Protein AF-A0A8T5LXD6-F1 (afdb_monomer)

Sequence (92 aa):
MNISIEKSLEDATNIIMDIFKHTSQIAALLEAGVKDIYPAKNINEARKIRMLIERYIGQVYLCGEDNGVTTSEFNYSDSPLEIYENSDKLKD

Foldseek 3Di:
DDDDDPDPPPPDDDDDDDVVFAVVLVVLLVVLPADDDDDDPDPVRLVVVCVVCCVPPNDDFAEEDDVQHDD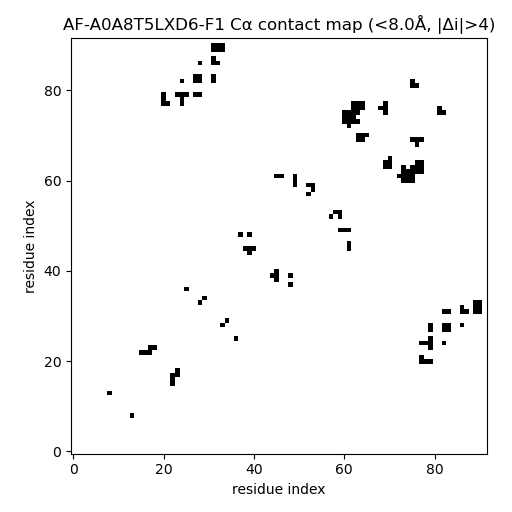PPGPYYSDSVRSNVCSVVSND

pLDDT: mean 86.65, std 12.1, range [39.66, 95.5]

Solvent-accessible surface area (backbone atoms only — not comparable to full-atom values): 5936 Å² total; per-residue (Å²): 134,88,83,83,81,91,65,79,74,71,100,52,92,81,83,87,83,40,75,88,35,58,51,46,24,53,53,33,41,47,73,33,52,45,88,78,84,83,91,54,96,44,72,72,50,41,52,52,50,43,66,58,45,41,75,78,75,48,90,74,80,44,66,38,55,60,97,86,38,55,51,92,89,40,77,39,51,55,48,36,64,60,42,58,79,42,22,84,78,48,64,122

Nearest PDB structures (foldseek):
  8oil-assembly1_A  TM=2.647E-01  e=5.207E+00  Plasmodium falciparum

Structure (mmCIF, N/CA/C/O backbone):
data_AF-A0A8T5LXD6-F1
#
_entry.id   AF-A0A8T5LXD6-F1
#
loop_
_atom_site.group_PDB
_atom_site.id
_atom_site.type_symbol
_atom_site.label_atom_id
_atom_site.label_alt_id
_atom_site.label_comp_id
_atom_site.label_asym_id
_atom_site.label_entity_id
_atom_site.label_seq_id
_atom_site.pdbx_PDB_ins_code
_atom_site.Cartn_x
_atom_site.Cartn_y
_atom_site.Cartn_z
_atom_site.occupancy
_atom_site.B_iso_or_equiv
_atom_site.auth_seq_id
_atom_site.auth_comp_id
_atom_site.auth_asym_id
_atom_site.auth_atom_id
_atom_site.pdbx_PDB_model_num
ATOM 1 N N . MET A 1 1 ? 31.082 0.636 -3.934 1.00 39.66 1 MET A N 1
ATOM 2 C CA . MET A 1 1 ? 31.165 -0.335 -5.044 1.00 39.66 1 MET A CA 1
ATOM 3 C C . MET A 1 1 ? 29.968 -0.065 -5.937 1.00 39.66 1 MET A C 1
ATOM 5 O O . MET A 1 1 ? 28.862 -0.384 -5.533 1.00 39.66 1 MET A O 1
ATOM 9 N N . ASN A 1 2 ? 30.161 0.624 -7.064 1.00 41.41 2 ASN A N 1
ATOM 10 C CA . ASN A 1 2 ? 29.075 0.875 -8.013 1.00 41.41 2 ASN A CA 1
ATOM 11 C C . ASN A 1 2 ? 29.043 -0.284 -9.000 1.00 41.41 2 ASN A C 1
ATOM 13 O O . ASN A 1 2 ? 29.952 -0.434 -9.812 1.00 41.41 2 ASN A O 1
ATOM 17 N N . ILE A 1 3 ? 28.025 -1.127 -8.875 1.00 42.69 3 ILE A N 1
ATOM 18 C CA . ILE A 1 3 ? 27.704 -2.147 -9.864 1.00 42.69 3 ILE A CA 1
ATOM 19 C C . ILE A 1 3 ? 26.656 -1.515 -10.780 1.00 42.69 3 ILE A C 1
ATOM 21 O O . ILE A 1 3 ? 25.506 -1.359 -10.384 1.00 42.69 3 ILE A O 1
ATOM 25 N N . SER A 1 4 ? 27.053 -1.113 -11.984 1.00 49.59 4 SER A N 1
ATOM 26 C CA . SER A 1 4 ? 26.119 -0.739 -13.048 1.00 49.59 4 SER A CA 1
ATOM 27 C C . SER A 1 4 ? 25.984 -1.918 -14.002 1.00 49.59 4 SER A C 1
ATOM 29 O O . SER A 1 4 ? 26.871 -2.179 -14.815 1.00 49.59 4 SER A O 1
ATOM 31 N N . ILE A 1 5 ? 24.884 -2.655 -13.862 1.00 57.97 5 ILE A N 1
ATOM 32 C CA . ILE A 1 5 ? 24.452 -3.670 -14.821 1.00 57.97 5 ILE A CA 1
ATOM 33 C C . ILE A 1 5 ? 23.398 -2.996 -15.693 1.00 57.97 5 ILE A C 1
ATOM 35 O O . ILE A 1 5 ? 22.238 -2.916 -15.305 1.00 57.97 5 ILE A O 1
ATOM 39 N N . GLU A 1 6 ? 23.789 -2.503 -16.864 1.00 63.94 6 GLU A N 1
ATOM 40 C CA . GLU A 1 6 ? 22.814 -2.196 -17.910 1.00 63.94 6 GLU A CA 1
ATOM 41 C C . GLU A 1 6 ? 22.515 -3.490 -18.668 1.00 63.94 6 GLU A C 1
ATOM 43 O O . GLU A 1 6 ? 23.183 -3.862 -19.631 1.00 63.94 6 GLU A O 1
ATOM 48 N N . LYS A 1 7 ? 21.523 -4.226 -18.168 1.00 63.78 7 LYS A N 1
ATOM 49 C CA . LYS A 1 7 ? 20.788 -5.225 -18.943 1.00 63.78 7 LYS A CA 1
ATOM 50 C C . LYS A 1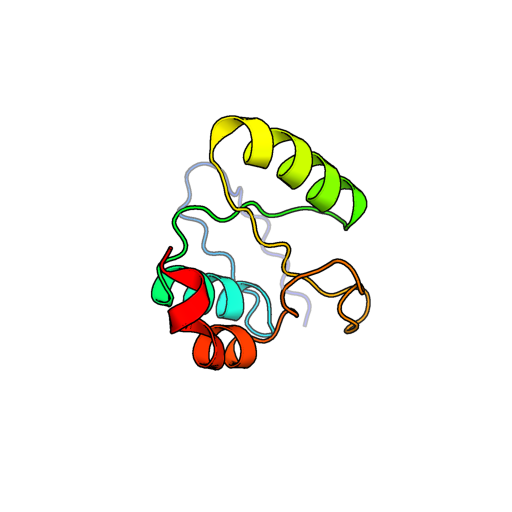 7 ? 19.427 -4.631 -19.266 1.00 63.78 7 LYS A C 1
ATOM 52 O O . LYS A 1 7 ? 18.822 -4.004 -18.399 1.00 63.78 7 LYS A O 1
ATOM 57 N N . SER A 1 8 ? 18.952 -4.846 -20.492 1.00 69.19 8 SER A N 1
ATOM 58 C CA . SER A 1 8 ? 17.552 -4.570 -20.806 1.00 69.19 8 SER A CA 1
ATOM 59 C C . SER A 1 8 ? 16.669 -5.362 -19.840 1.00 69.19 8 SER A C 1
ATOM 61 O O . SER A 1 8 ? 16.926 -6.541 -19.593 1.00 69.19 8 SER A O 1
ATOM 63 N N . LEU A 1 9 ? 15.672 -4.691 -19.265 1.00 77.88 9 LEU A N 1
ATOM 64 C CA . LEU A 1 9 ? 14.636 -5.324 -18.444 1.00 77.88 9 LEU A CA 1
ATOM 65 C C . LEU A 1 9 ? 13.589 -6.037 -19.315 1.00 77.88 9 LEU A C 1
ATOM 67 O O . LEU A 1 9 ? 12.744 -6.764 -18.791 1.00 77.88 9 LEU A O 1
ATOM 71 N N . GLU A 1 10 ? 13.633 -5.804 -20.627 1.00 79.75 10 GLU A N 1
ATOM 72 C CA . GLU A 1 10 ? 12.744 -6.415 -21.608 1.00 79.75 10 GLU A CA 1
ATOM 73 C C . GLU A 1 10 ? 13.086 -7.906 -21.776 1.00 79.75 10 GLU A C 1
ATOM 75 O O . GLU A 1 10 ? 14.252 -8.301 -21.734 1.00 79.75 10 GLU A O 1
ATOM 80 N N . ASP A 1 11 ? 12.052 -8.739 -21.918 1.00 85.44 11 ASP A N 1
ATOM 81 C CA . ASP A 1 11 ? 12.123 -10.202 -22.075 1.00 85.44 11 ASP A CA 1
ATOM 82 C C . ASP A 1 11 ? 12.809 -10.983 -20.933 1.00 85.44 11 ASP A C 1
ATOM 84 O O . ASP A 1 11 ? 13.161 -12.157 -21.082 1.00 85.44 11 ASP A O 1
ATOM 88 N N . ALA A 1 12 ? 12.951 -10.368 -19.755 1.00 85.00 12 ALA A N 1
ATOM 89 C CA . ALA A 1 12 ? 13.498 -10.994 -18.554 1.00 85.00 12 ALA A CA 1
ATOM 90 C C . ALA A 1 12 ? 12.446 -11.168 -17.445 1.00 85.00 12 ALA A C 1
ATOM 92 O O . ALA A 1 12 ? 11.498 -10.395 -17.313 1.00 85.00 12 ALA A O 1
ATOM 93 N N . THR A 1 13 ? 12.642 -12.172 -16.584 1.00 90.25 13 THR A N 1
ATOM 94 C CA . THR A 1 13 ? 11.942 -12.228 -15.291 1.00 90.25 13 THR A CA 1
ATOM 95 C C . THR A 1 13 ? 12.606 -11.242 -14.336 1.00 90.25 13 THR A C 1
ATOM 97 O O . THR A 1 13 ? 13.757 -11.435 -13.944 1.00 90.25 13 THR A O 1
ATOM 100 N N . ASN A 1 14 ? 11.879 -10.191 -13.966 1.00 88.12 14 ASN A N 1
ATOM 101 C CA . ASN A 1 14 ? 12.373 -9.134 -13.091 1.00 88.12 14 ASN A CA 1
ATOM 102 C C . ASN A 1 14 ? 11.928 -9.385 -11.646 1.00 88.12 14 ASN A C 1
ATOM 104 O O . ASN A 1 14 ? 10.750 -9.618 -11.387 1.00 88.12 14 ASN A O 1
ATOM 108 N N . ILE A 1 15 ? 12.872 -9.314 -10.707 1.00 90.38 15 ILE A N 1
ATOM 109 C CA . ILE A 1 15 ? 12.608 -9.444 -9.270 1.00 90.38 15 ILE A CA 1
ATOM 110 C C . ILE A 1 15 ? 12.950 -8.109 -8.616 1.00 90.38 15 ILE A C 1
ATOM 112 O O . ILE A 1 15 ? 14.094 -7.658 -8.675 1.00 90.38 15 ILE A O 1
ATOM 116 N N . ILE A 1 16 ? 11.952 -7.481 -7.999 1.00 90.12 16 ILE A N 1
ATOM 117 C CA . ILE A 1 16 ? 12.119 -6.230 -7.259 1.00 90.12 16 ILE A CA 1
ATOM 118 C C . ILE A 1 16 ? 12.404 -6.582 -5.803 1.00 90.12 16 ILE A C 1
ATOM 120 O O . ILE A 1 16 ? 11.671 -7.361 -5.198 1.00 90.12 16 ILE A O 1
ATOM 124 N N . MET A 1 17 ? 13.468 -6.007 -5.247 1.00 91.81 17 MET A N 1
ATOM 125 C CA . MET A 1 17 ? 13.852 -6.207 -3.854 1.00 91.81 17 MET A CA 1
ATOM 126 C C . MET A 1 17 ? 14.144 -4.862 -3.200 1.00 91.81 17 MET A C 1
ATOM 128 O O . MET A 1 17 ? 15.089 -4.171 -3.570 1.00 91.81 17 MET A O 1
ATOM 132 N N . ASP A 1 18 ? 13.342 -4.537 -2.197 1.00 88.06 18 ASP A N 1
ATOM 133 C CA . ASP A 1 18 ? 13.571 -3.461 -1.239 1.00 88.06 18 ASP A CA 1
ATOM 134 C C . ASP A 1 18 ? 13.194 -3.988 0.147 1.00 88.06 18 ASP A C 1
ATOM 136 O O . ASP A 1 18 ? 12.028 -3.979 0.558 1.00 88.06 18 ASP A O 1
ATOM 140 N N . ILE A 1 19 ? 14.181 -4.580 0.813 1.00 86.38 19 ILE A N 1
ATOM 141 C CA . ILE A 1 19 ? 13.972 -5.362 2.034 1.00 86.38 19 ILE A CA 1
ATOM 142 C C . ILE A 1 19 ? 13.553 -4.454 3.205 1.00 86.38 19 ILE A C 1
ATOM 144 O O . ILE A 1 19 ? 12.789 -4.889 4.068 1.00 86.38 19 ILE A O 1
ATOM 148 N N . PHE A 1 20 ? 14.002 -3.193 3.220 1.00 86.44 20 PHE A N 1
ATOM 149 C CA . PHE A 1 20 ? 13.779 -2.236 4.307 1.00 86.44 20 PHE A CA 1
ATOM 150 C C . PHE A 1 20 ? 13.091 -0.968 3.774 1.00 86.44 20 PHE A C 1
ATOM 152 O O . PHE A 1 20 ? 13.750 0.028 3.498 1.00 86.44 20 PHE A O 1
ATOM 159 N N . LYS A 1 21 ? 11.759 -0.944 3.650 1.00 84.00 21 LYS A N 1
ATOM 160 C CA . LYS A 1 21 ? 10.781 -1.941 4.154 1.00 84.00 21 LYS A CA 1
ATOM 161 C C . LYS A 1 21 ? 9.760 -2.407 3.107 1.00 84.00 21 LYS A C 1
ATOM 163 O O . LYS A 1 21 ? 8.994 -3.329 3.383 1.00 84.00 21 LYS A O 1
ATOM 168 N N . HIS A 1 22 ? 9.761 -1.814 1.915 1.00 86.69 22 HIS A N 1
ATOM 169 C CA . HIS A 1 22 ? 8.622 -1.860 0.997 1.00 86.69 22 HIS A CA 1
ATOM 170 C C . HIS A 1 22 ? 8.273 -3.273 0.507 1.00 86.69 22 HIS A C 1
ATOM 172 O O . HIS A 1 22 ? 7.139 -3.717 0.662 1.00 86.69 22 HIS A O 1
ATOM 178 N N . THR A 1 23 ? 9.227 -4.032 -0.048 1.00 92.56 23 THR A N 1
ATOM 179 C CA . THR A 1 23 ? 8.906 -5.380 -0.572 1.00 92.56 23 THR A CA 1
ATOM 180 C C . THR A 1 23 ? 8.578 -6.385 0.533 1.00 92.56 23 THR A C 1
ATOM 182 O O . THR A 1 23 ? 7.764 -7.281 0.316 1.00 92.56 23 THR A O 1
ATOM 185 N N . SER A 1 24 ? 9.119 -6.195 1.741 1.00 94.12 24 SER A N 1
ATOM 186 C CA . SER A 1 24 ? 8.746 -6.984 2.924 1.00 94.12 24 SER A CA 1
ATOM 187 C C . SER A 1 24 ? 7.306 -6.701 3.363 1.00 94.12 24 SER A C 1
ATOM 189 O O . SER A 1 24 ? 6.575 -7.618 3.730 1.00 94.12 24 SER A O 1
ATOM 191 N N . GLN A 1 25 ? 6.874 -5.441 3.301 1.00 94.06 25 GLN A N 1
ATOM 192 C CA . GLN A 1 25 ? 5.505 -5.059 3.632 1.00 94.06 25 GLN A CA 1
ATOM 193 C C . GLN A 1 25 ? 4.508 -5.575 2.591 1.00 94.06 25 GLN A C 1
ATOM 195 O O . GLN A 1 25 ? 3.450 -6.066 2.968 1.00 94.06 25 GLN A O 1
ATOM 200 N N . ILE A 1 26 ? 4.853 -5.532 1.298 1.00 94.69 26 ILE A N 1
ATOM 201 C CA . ILE A 1 26 ? 4.031 -6.126 0.231 1.00 94.69 26 ILE A CA 1
ATOM 202 C C . ILE A 1 26 ? 3.772 -7.608 0.523 1.00 94.69 26 ILE A C 1
ATOM 204 O O . ILE A 1 26 ? 2.628 -8.049 0.463 1.00 94.69 26 ILE A O 1
ATOM 208 N N . ALA A 1 27 ? 4.809 -8.366 0.895 1.00 94.50 27 ALA A N 1
ATOM 209 C CA . ALA A 1 27 ? 4.646 -9.768 1.273 1.00 94.50 27 ALA A CA 1
ATOM 210 C C . ALA A 1 27 ? 3.716 -9.936 2.488 1.00 94.50 27 ALA A C 1
ATOM 212 O O . ALA A 1 27 ? 2.833 -10.789 2.464 1.00 94.50 27 ALA A O 1
ATOM 213 N N . ALA A 1 28 ? 3.863 -9.093 3.516 1.00 95.00 28 ALA A N 1
ATOM 214 C CA . ALA A 1 28 ? 2.999 -9.121 4.697 1.00 95.00 28 ALA A CA 1
ATOM 215 C C . ALA A 1 28 ? 1.529 -8.786 4.378 1.00 95.00 28 ALA A C 1
ATOM 217 O O . ALA A 1 28 ? 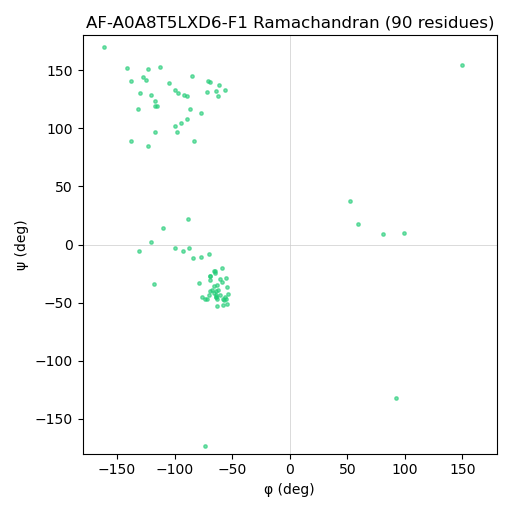0.631 -9.423 4.919 1.00 95.00 28 ALA A O 1
ATOM 218 N N . LEU A 1 29 ? 1.272 -7.818 3.491 1.00 95.19 29 LEU A N 1
ATOM 219 C CA . LEU A 1 29 ? -0.078 -7.444 3.052 1.00 95.19 29 LEU A CA 1
ATOM 220 C C . LEU A 1 29 ? -0.760 -8.594 2.303 1.00 95.19 29 LEU A C 1
ATOM 222 O O . LEU A 1 29 ? -1.917 -8.907 2.583 1.00 95.19 29 LEU A O 1
ATOM 226 N N . LEU A 1 30 ? -0.039 -9.241 1.384 1.00 94.69 30 LEU A N 1
ATOM 227 C CA . LEU A 1 30 ? -0.556 -10.396 0.645 1.00 94.69 30 LEU A CA 1
ATO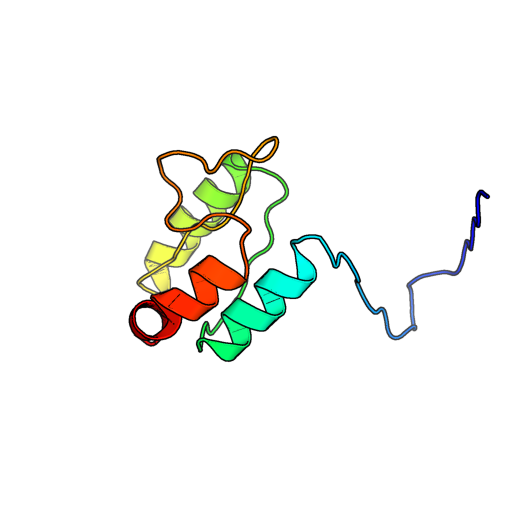M 228 C C . LEU A 1 30 ? -0.850 -11.574 1.581 1.00 94.69 30 LEU A C 1
ATOM 230 O O . LEU A 1 30 ? -1.912 -12.182 1.476 1.00 94.69 30 LEU A O 1
ATOM 234 N N . GLU A 1 31 ? 0.043 -11.857 2.533 1.00 95.19 31 GLU A N 1
ATOM 235 C CA . GLU A 1 31 ? -0.170 -12.898 3.548 1.00 95.19 31 GLU A CA 1
ATOM 236 C C . GLU A 1 31 ? -1.375 -12.588 4.453 1.00 95.19 31 GLU A C 1
ATOM 238 O O . GLU A 1 31 ? -2.122 -13.487 4.834 1.00 95.19 31 GLU A O 1
ATOM 243 N N . ALA A 1 32 ? -1.618 -11.309 4.763 1.00 94.50 32 ALA A N 1
ATOM 244 C CA . ALA A 1 32 ? -2.778 -10.873 5.540 1.00 94.50 32 ALA A CA 1
ATOM 245 C C . ALA A 1 32 ? -4.118 -11.007 4.787 1.00 94.50 32 ALA A C 1
ATOM 247 O O . ALA A 1 32 ? -5.170 -10.847 5.404 1.00 94.50 32 ALA A O 1
ATOM 248 N N . GLY A 1 33 ? -4.096 -11.325 3.488 1.00 93.31 33 GLY A N 1
ATOM 249 C CA . GLY A 1 33 ? -5.291 -11.531 2.670 1.00 93.31 33 GLY A CA 1
ATOM 250 C C . GLY A 1 33 ? -5.698 -10.329 1.817 1.00 93.31 33 GLY A C 1
ATOM 251 O O . GLY A 1 33 ? -6.770 -10.362 1.212 1.00 93.31 33 GLY A O 1
ATOM 252 N N . VAL A 1 34 ? -4.861 -9.287 1.719 1.00 93.00 34 VAL A N 1
ATOM 253 C CA . VAL A 1 34 ? -5.133 -8.153 0.825 1.00 93.00 34 VAL A CA 1
ATOM 254 C C . VAL A 1 34 ? -5.177 -8.639 -0.621 1.00 93.00 34 VAL A C 1
ATOM 256 O O . VAL A 1 34 ? -4.249 -9.280 -1.113 1.00 93.00 34 VAL A O 1
ATOM 259 N N . LYS A 1 35 ? -6.266 -8.302 -1.313 1.00 91.06 35 LYS A N 1
ATOM 260 C CA . LYS A 1 35 ? -6.544 -8.786 -2.667 1.00 91.06 35 LYS A CA 1
ATOM 261 C C . LYS A 1 35 ? -5.648 -8.159 -3.734 1.00 91.06 35 LYS A C 1
ATOM 263 O O . LYS A 1 35 ? -5.133 -8.860 -4.597 1.00 91.06 35 LYS A O 1
ATOM 268 N N . ASP A 1 36 ? -5.506 -6.840 -3.681 1.00 92.81 36 ASP A N 1
ATOM 269 C CA . ASP A 1 36 ? -4.828 -6.042 -4.695 1.00 92.81 36 ASP A CA 1
ATOM 270 C C . ASP A 1 36 ? -3.960 -4.977 -4.011 1.00 92.81 36 ASP A C 1
ATOM 272 O O . ASP A 1 36 ? -4.366 -4.366 -3.021 1.00 92.81 36 ASP A O 1
ATOM 27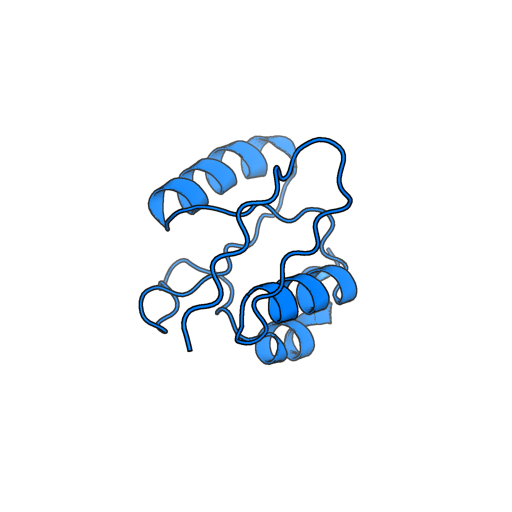6 N N . ILE A 1 37 ? -2.765 -4.736 -4.553 1.00 94.06 37 ILE A N 1
ATOM 277 C CA . ILE A 1 37 ? -1.828 -3.719 -4.062 1.00 94.06 37 ILE A CA 1
ATOM 278 C C . ILE A 1 37 ? -1.556 -2.737 -5.197 1.00 94.06 37 ILE A C 1
ATOM 280 O O . ILE A 1 37 ? -1.187 -3.138 -6.301 1.00 94.06 37 ILE A O 1
ATOM 284 N N . TYR A 1 38 ? -1.707 -1.443 -4.914 1.00 94.75 38 TYR A N 1
ATOM 285 C CA . TYR A 1 38 ? -1.526 -0.366 -5.886 1.00 94.75 38 TYR A CA 1
ATOM 286 C C . TYR A 1 38 ? -0.365 0.539 -5.458 1.00 94.75 38 TYR A C 1
ATOM 288 O O . TYR A 1 38 ? -0.565 1.432 -4.631 1.00 94.75 38 TYR A O 1
ATOM 296 N N . PRO A 1 39 ? 0.852 0.335 -5.997 1.00 94.00 39 PRO A N 1
ATOM 297 C CA . PRO A 1 39 ? 1.976 1.222 -5.731 1.00 94.00 39 PRO A CA 1
ATOM 298 C C . PRO A 1 39 ? 1.675 2.642 -6.217 1.00 94.00 39 PRO A C 1
ATOM 300 O O . PRO A 1 39 ? 1.166 2.837 -7.321 1.00 94.00 39 PRO A O 1
ATOM 303 N N . ALA A 1 40 ? 2.034 3.637 -5.412 1.00 94.06 40 ALA A N 1
ATOM 304 C CA . ALA A 1 40 ? 1.916 5.048 -5.756 1.00 94.06 40 ALA A CA 1
ATOM 305 C C . ALA A 1 40 ? 3.275 5.731 -5.598 1.00 94.06 40 ALA A C 1
ATOM 307 O O . ALA A 1 40 ? 4.010 5.462 -4.653 1.00 94.06 40 ALA A O 1
ATOM 308 N N . LYS A 1 41 ? 3.611 6.657 -6.497 1.00 92.00 41 LYS A N 1
ATOM 309 C CA . LYS A 1 41 ? 4.875 7.405 -6.461 1.00 92.00 41 LYS A CA 1
ATOM 310 C C . LYS A 1 41 ? 4.946 8.380 -5.286 1.00 92.00 41 LYS A C 1
ATOM 312 O O . LYS A 1 41 ? 6.032 8.790 -4.893 1.00 92.00 41 LYS A O 1
ATOM 317 N N . ASN A 1 42 ? 3.799 8.863 -4.815 1.00 91.88 42 ASN A N 1
ATOM 318 C CA . ASN A 1 42 ? 3.698 9.840 -3.733 1.00 91.88 42 ASN A CA 1
ATOM 319 C C . ASN A 1 42 ? 2.291 9.845 -3.121 1.00 91.88 42 ASN A C 1
ATOM 321 O O . ASN A 1 42 ? 1.338 9.317 -3.698 1.00 91.88 42 ASN A O 1
ATOM 325 N N . ILE A 1 43 ? 2.154 10.542 -1.992 1.00 91.94 43 ILE A N 1
ATOM 326 C CA . ILE A 1 43 ? 0.903 10.677 -1.234 1.00 91.94 43 ILE A CA 1
ATOM 327 C C . ILE A 1 43 ? -0.253 11.191 -2.111 1.00 91.94 43 ILE A C 1
ATOM 329 O O . ILE A 1 43 ? -1.367 10.675 -2.045 1.00 91.94 43 ILE A O 1
ATOM 333 N N . ASN A 1 44 ? -0.017 12.191 -2.970 1.00 93.06 44 ASN A N 1
ATOM 334 C CA . ASN A 1 44 ? -1.079 12.749 -3.817 1.00 93.06 44 ASN A CA 1
ATOM 335 C C . ASN A 1 44 ? -1.601 11.742 -4.845 1.00 93.06 44 ASN A C 1
ATOM 337 O O . ASN A 1 44 ? -2.790 11.748 -5.161 1.00 93.06 44 ASN A O 1
ATOM 341 N N . GLU A 1 45 ? -0.728 10.896 -5.383 1.00 95.50 45 GLU A N 1
ATOM 342 C CA . GLU A 1 45 ? -1.131 9.809 -6.269 1.00 95.50 45 GLU A CA 1
ATOM 343 C C . GLU A 1 45 ? -1.890 8.720 -5.506 1.00 95.50 45 GLU A C 1
ATOM 345 O O . GLU A 1 45 ? -2.962 8.324 -5.956 1.00 95.50 45 GLU A O 1
ATOM 350 N N . ALA A 1 46 ? -1.423 8.331 -4.315 1.00 94.94 46 ALA A N 1
ATOM 351 C CA . ALA A 1 46 ? -2.109 7.360 -3.461 1.00 94.94 46 ALA A CA 1
ATOM 352 C C . ALA A 1 46 ? -3.550 7.801 -3.143 1.00 94.94 46 ALA A C 1
ATOM 354 O O . ALA A 1 46 ? -4.497 7.032 -3.312 1.00 94.94 46 ALA A O 1
ATOM 355 N N . ARG A 1 47 ? -3.739 9.082 -2.792 1.00 93.00 47 ARG A N 1
ATOM 356 C CA . ARG A 1 47 ? -5.065 9.693 -2.584 1.00 93.00 47 ARG A CA 1
ATOM 357 C C . ARG A 1 47 ? -5.959 9.565 -3.818 1.00 93.00 47 ARG A C 1
ATOM 359 O O . ARG A 1 47 ? -7.118 9.177 -3.703 1.00 93.00 47 ARG A O 1
ATOM 366 N N . LYS A 1 48 ? -5.433 9.893 -5.004 1.00 94.94 48 LYS A N 1
ATOM 367 C CA . LYS A 1 48 ? -6.193 9.817 -6.263 1.00 94.94 48 LYS A CA 1
ATOM 368 C C . LYS A 1 48 ? -6.587 8.382 -6.592 1.00 94.94 48 LYS A C 1
ATOM 370 O O . LYS A 1 48 ? -7.738 8.153 -6.950 1.00 94.94 48 LYS A O 1
ATOM 375 N N . ILE A 1 49 ? -5.655 7.440 -6.454 1.00 94.69 49 ILE A N 1
ATOM 376 C CA . ILE A 1 49 ? -5.897 6.012 -6.675 1.00 94.69 49 ILE A CA 1
ATOM 377 C C . ILE A 1 49 ? -7.010 5.529 -5.745 1.00 94.69 49 ILE A C 1
ATOM 379 O O . ILE A 1 49 ? -8.015 5.019 -6.232 1.00 94.69 49 ILE A O 1
ATOM 383 N N . ARG A 1 50 ? -6.901 5.787 -4.436 1.00 93.44 50 ARG A N 1
ATOM 384 C CA . ARG A 1 50 ? -7.944 5.445 -3.461 1.00 93.44 50 ARG A CA 1
ATOM 385 C C . ARG A 1 50 ? -9.304 6.024 -3.846 1.00 93.44 50 ARG A C 1
ATOM 387 O O . ARG A 1 50 ? -10.267 5.277 -3.947 1.00 93.44 50 ARG A O 1
ATOM 394 N N . MET A 1 51 ? -9.379 7.325 -4.136 1.00 92.25 51 MET A N 1
ATOM 395 C CA . MET A 1 51 ? -10.635 7.974 -4.533 1.00 92.25 51 MET A CA 1
ATOM 396 C C . MET A 1 51 ? -11.266 7.367 -5.792 1.00 92.25 51 MET A C 1
ATOM 398 O O . MET A 1 51 ? -12.486 7.420 -5.943 1.00 92.25 51 MET A O 1
ATOM 402 N N . LEU A 1 52 ? -10.455 6.864 -6.726 1.00 91.75 52 LEU A N 1
ATOM 403 C CA . LEU A 1 52 ? -10.939 6.200 -7.935 1.00 91.75 52 LEU A CA 1
ATOM 404 C C . LEU A 1 52 ? -11.425 4.784 -7.625 1.00 91.75 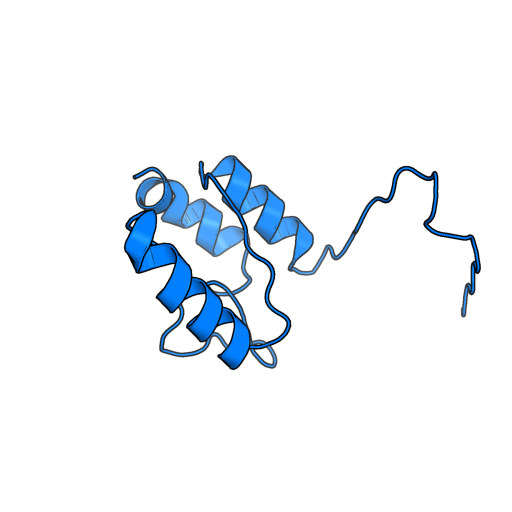52 LEU A C 1
ATOM 406 O O . LEU A 1 52 ? -12.498 4.412 -8.082 1.00 91.75 52 LEU A O 1
ATOM 410 N N . ILE A 1 53 ? -10.658 4.029 -6.843 1.00 91.44 53 ILE A N 1
ATOM 411 C CA . ILE A 1 53 ? -10.883 2.616 -6.528 1.00 91.44 53 ILE A CA 1
ATOM 412 C C . ILE A 1 53 ? -12.053 2.432 -5.557 1.00 91.44 53 ILE A C 1
ATOM 414 O O . ILE A 1 53 ? -12.951 1.644 -5.848 1.00 91.44 53 ILE A O 1
ATOM 418 N N . GLU A 1 54 ? -12.119 3.201 -4.465 1.00 90.00 54 GLU A N 1
ATOM 419 C CA . GLU A 1 54 ? -13.188 3.088 -3.452 1.00 90.00 54 GLU A CA 1
ATOM 420 C C . GLU A 1 54 ? -14.591 3.226 -4.059 1.00 90.00 54 GLU A C 1
ATOM 422 O O . GLU A 1 54 ? -15.549 2.629 -3.576 1.00 90.00 54 GLU A O 1
ATOM 427 N N . ARG A 1 55 ? -14.719 3.966 -5.168 1.00 86.31 55 ARG A N 1
ATOM 428 C CA . ARG A 1 55 ? -15.989 4.127 -5.895 1.00 86.31 55 ARG A CA 1
ATOM 429 C C . ARG A 1 55 ? -16.510 2.837 -6.526 1.00 86.31 55 ARG A C 1
ATOM 431 O O . ARG A 1 55 ? -17.702 2.768 -6.810 1.00 86.31 55 ARG A O 1
ATOM 438 N N . TYR A 1 56 ? -15.640 1.863 -6.788 1.00 84.19 56 TYR A N 1
ATOM 439 C CA . TYR A 1 56 ? -15.977 0.648 -7.532 1.00 84.19 56 TYR A CA 1
ATOM 440 C C . TYR A 1 56 ? -15.814 -0.636 -6.721 1.00 84.19 56 TYR A C 1
ATOM 442 O O . TYR A 1 56 ? -16.566 -1.578 -6.956 1.00 84.19 56 TYR A O 1
ATOM 450 N N . ILE A 1 57 ? -14.836 -0.698 -5.811 1.00 80.75 57 ILE A N 1
ATOM 451 C CA . ILE A 1 57 ? -14.401 -1.962 -5.186 1.00 80.75 57 ILE A CA 1
ATOM 452 C C . ILE A 1 57 ? -14.531 -1.988 -3.661 1.00 80.75 57 ILE A C 1
ATOM 454 O O . ILE A 1 57 ? -14.250 -3.014 -3.053 1.00 80.75 57 ILE A O 1
ATOM 458 N N . GLY A 1 58 ? -15.045 -0.918 -3.049 1.00 80.00 58 GLY A N 1
ATOM 459 C CA . GLY A 1 58 ? -15.327 -0.883 -1.616 1.00 80.00 58 GLY A 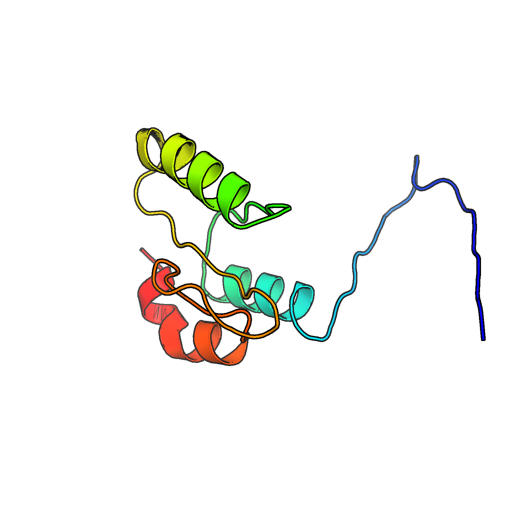CA 1
ATOM 460 C C . GLY A 1 58 ? -14.158 -0.341 -0.801 1.00 80.00 58 GLY A C 1
ATOM 461 O O . GLY A 1 58 ? -13.640 0.731 -1.106 1.00 80.00 58 GLY A O 1
ATOM 462 N N . GLN A 1 59 ? -13.796 -1.033 0.277 1.00 87.81 59 GLN A N 1
ATOM 463 C CA . GLN A 1 59 ? -12.827 -0.538 1.249 1.00 87.81 59 GLN A CA 1
ATOM 464 C C . GLN A 1 59 ? -11.400 -0.543 0.687 1.00 87.81 59 GLN A C 1
ATOM 466 O O . GLN A 1 59 ? -10.938 -1.532 0.127 1.00 87.81 59 GLN A O 1
ATOM 471 N N . VAL A 1 60 ? -10.694 0.577 0.851 1.00 93.25 60 VAL A N 1
ATOM 472 C CA . VAL A 1 60 ? -9.299 0.737 0.429 1.00 93.25 60 VAL A CA 1
ATOM 473 C C . VAL A 1 60 ? -8.498 1.298 1.591 1.00 93.25 60 VAL A C 1
ATOM 475 O O . VAL A 1 60 ? -8.872 2.310 2.186 1.00 93.25 60 VAL A O 1
ATOM 478 N N . TYR A 1 61 ? -7.368 0.665 1.884 1.00 93.00 61 TYR A N 1
ATOM 479 C CA . TYR A 1 61 ? -6.440 1.118 2.910 1.00 93.00 61 TYR A CA 1
ATOM 480 C C . TYR A 1 61 ? -5.272 1.869 2.274 1.00 93.00 61 TYR A C 1
ATOM 482 O O . TYR A 1 61 ? -4.674 1.404 1.304 1.00 93.00 61 TYR A O 1
ATOM 490 N N . LEU A 1 62 ? -4.933 3.034 2.824 1.00 94.44 62 LEU A N 1
ATOM 491 C CA . LEU A 1 62 ? -3.691 3.728 2.489 1.00 94.44 62 LEU A CA 1
ATOM 492 C C . LEU A 1 62 ? -2.579 3.246 3.420 1.00 94.44 62 LEU A C 1
ATOM 494 O O . LEU A 1 62 ? -2.737 3.295 4.639 1.00 94.44 62 LEU A O 1
ATOM 498 N N . CYS A 1 63 ? -1.464 2.818 2.836 1.00 93.19 63 CYS A N 1
ATOM 499 C CA . CYS A 1 63 ? -0.254 2.404 3.544 1.00 93.19 63 CYS A CA 1
ATOM 500 C C . CYS A 1 63 ? 0.939 3.174 2.969 1.00 93.19 63 CYS A C 1
ATOM 502 O O . CYS A 1 63 ? 0.933 3.480 1.772 1.00 93.19 63 CYS A O 1
ATOM 504 N N . GLY A 1 64 ? 1.911 3.542 3.802 1.00 90.81 64 GLY A N 1
ATOM 505 C CA . GLY A 1 64 ? 3.013 4.400 3.362 1.00 90.81 64 GLY A CA 1
ATOM 506 C C . GLY A 1 64 ? 3.604 5.298 4.440 1.00 90.81 64 GLY A C 1
ATOM 507 O O . GLY A 1 64 ? 2.914 5.744 5.362 1.00 90.81 64 GLY A O 1
ATOM 508 N N . GLU A 1 65 ? 4.865 5.661 4.247 1.00 88.44 65 GLU A N 1
ATOM 509 C CA . GLU A 1 65 ? 5.569 6.702 4.994 1.00 88.44 65 GLU A CA 1
ATOM 510 C C . GLU A 1 65 ? 6.118 7.792 4.055 1.00 88.44 65 GLU A C 1
ATOM 512 O O . GLU A 1 65 ? 6.471 7.542 2.904 1.00 88.44 65 GLU A O 1
ATOM 517 N N . ASP A 1 66 ? 6.238 9.020 4.559 1.00 86.12 66 ASP A N 1
ATOM 518 C CA . ASP A 1 66 ? 7.056 10.073 3.950 1.00 86.12 66 ASP A CA 1
ATOM 519 C C . ASP A 1 66 ? 8.160 10.449 4.938 1.00 86.12 66 ASP A C 1
ATOM 521 O O . ASP A 1 66 ? 7.894 10.838 6.076 1.00 86.12 66 ASP A O 1
ATOM 525 N N . ASN A 1 67 ? 9.418 10.258 4.533 1.00 82.94 67 ASN A N 1
ATOM 526 C CA . ASN A 1 67 ? 10.599 10.412 5.393 1.00 82.94 67 ASN A CA 1
ATOM 527 C C . ASN A 1 67 ? 10.523 9.621 6.719 1.00 82.94 67 ASN A C 1
ATOM 529 O O . ASN A 1 67 ? 10.982 10.093 7.760 1.00 82.94 67 ASN A O 1
ATOM 533 N N . GLY A 1 68 ? 9.948 8.413 6.687 1.00 78.69 68 GLY A N 1
ATOM 534 C CA . GLY A 1 68 ? 9.815 7.536 7.858 1.00 78.69 68 GLY A CA 1
ATOM 535 C C . GLY A 1 68 ? 8.647 7.882 8.785 1.00 78.69 68 GLY A C 1
ATOM 536 O O . GLY A 1 68 ? 8.556 7.337 9.885 1.00 78.69 68 GLY A O 1
ATOM 537 N N . VAL A 1 69 ? 7.771 8.803 8.372 1.00 80.88 69 VAL A N 1
ATOM 538 C CA . VAL A 1 69 ? 6.593 9.217 9.136 1.00 80.88 69 VAL A CA 1
ATOM 539 C C . VAL A 1 69 ? 5.334 8.862 8.359 1.00 80.88 69 VAL A C 1
ATOM 541 O O . VAL A 1 69 ? 5.141 9.296 7.223 1.00 80.88 69 VAL A O 1
ATOM 544 N N . THR A 1 70 ? 4.450 8.091 8.987 1.00 82.56 70 THR A N 1
ATOM 545 C CA . THR A 1 70 ? 3.123 7.806 8.439 1.00 82.56 70 THR A CA 1
ATOM 546 C C . THR A 1 70 ? 2.323 9.097 8.346 1.00 82.56 70 THR A C 1
ATOM 548 O O . THR A 1 70 ? 2.241 9.874 9.302 1.00 82.56 70 THR A O 1
ATOM 551 N N . THR A 1 71 ? 1.698 9.328 7.197 1.00 85.31 71 THR A N 1
ATOM 552 C CA . THR A 1 71 ? 0.799 10.476 7.040 1.00 85.31 71 THR A CA 1
ATOM 553 C C . THR A 1 71 ? -0.457 10.243 7.883 1.00 85.31 71 THR A C 1
ATOM 555 O O . THR A 1 71 ? -0.978 9.136 7.916 1.00 85.31 71 THR A O 1
ATOM 558 N N . SER A 1 72 ? -0.983 11.271 8.553 1.00 84.06 72 SER A N 1
ATOM 559 C CA . SER A 1 72 ? -2.104 11.135 9.506 1.00 84.06 72 SER A CA 1
ATOM 560 C C . SER A 1 72 ? -3.399 10.550 8.925 1.00 84.06 72 SER A C 1
ATOM 562 O O . SER A 1 72 ? -4.262 10.087 9.662 1.00 84.06 72 SER A O 1
ATOM 564 N N . GLU A 1 73 ? -3.554 10.603 7.609 1.00 88.00 73 GLU A N 1
ATOM 565 C CA . GLU A 1 73 ? -4.701 10.073 6.868 1.00 88.00 73 GLU A CA 1
ATOM 566 C C . GLU A 1 73 ? -4.496 8.628 6.367 1.00 88.00 73 GLU A C 1
ATOM 568 O O . GLU A 1 73 ? -5.410 8.060 5.762 1.00 88.00 73 GLU A O 1
ATOM 573 N N . PHE A 1 74 ? -3.297 8.064 6.552 1.00 93.31 74 PHE A N 1
ATOM 574 C CA . PHE A 1 74 ? -2.970 6.696 6.165 1.00 93.31 74 PHE A CA 1
ATOM 575 C C . PHE A 1 74 ? -3.388 5.741 7.278 1.00 93.31 74 PHE A C 1
ATOM 577 O O . PHE A 1 74 ? -3.338 6.069 8.462 1.00 93.31 74 PHE A O 1
ATOM 584 N N . ASN A 1 75 ? -3.843 4.560 6.879 1.00 94.19 75 ASN A N 1
ATOM 585 C CA . ASN A 1 75 ? -4.339 3.544 7.794 1.00 94.19 75 ASN A CA 1
ATOM 586 C C . ASN A 1 75 ? -3.194 2.792 8.476 1.00 94.19 75 ASN A C 1
ATOM 588 O O . ASN A 1 75 ? -3.347 2.407 9.631 1.00 94.19 75 ASN A O 1
ATOM 592 N N . TYR A 1 76 ? -2.080 2.606 7.763 1.00 93.19 76 TYR A N 1
ATOM 593 C CA . TYR A 1 76 ? -0.912 1.860 8.225 1.00 93.19 76 TYR A CA 1
ATOM 594 C C . TYR A 1 76 ? 0.389 2.537 7.762 1.00 93.19 76 TYR A C 1
ATOM 596 O O . TYR A 1 76 ? 0.424 3.217 6.733 1.00 93.19 76 TYR A O 1
ATOM 604 N N . SER A 1 77 ? 1.459 2.350 8.530 1.00 91.69 77 SER A N 1
ATOM 605 C CA . SER A 1 77 ? 2.845 2.701 8.185 1.00 91.69 77 SER A CA 1
ATOM 606 C C . SER A 1 77 ? 3.445 1.734 7.154 1.00 91.69 77 SER A C 1
ATOM 608 O O . SER A 1 77 ? 2.757 0.829 6.687 1.00 91.69 77 SER A O 1
ATOM 610 N N . ASP A 1 78 ? 4.744 1.869 6.853 1.00 89.12 78 ASP A N 1
ATOM 611 C CA . ASP A 1 78 ? 5.514 0.908 6.043 1.00 89.12 78 ASP A CA 1
ATOM 612 C C . ASP A 1 78 ? 6.143 -0.214 6.880 1.00 89.12 78 ASP A C 1
ATOM 614 O O . ASP A 1 78 ? 7.137 -0.829 6.495 1.00 89.12 78 ASP A O 1
ATOM 618 N N . SER A 1 79 ? 5.607 -0.479 8.073 1.00 91.94 79 SER A N 1
ATOM 619 C CA . SER A 1 79 ? 6.064 -1.558 8.947 1.00 91.94 79 SER A CA 1
ATOM 620 C C . SER A 1 79 ? 5.373 -2.886 8.608 1.00 91.94 79 SER A C 1
ATOM 622 O O . SER A 1 79 ? 4.170 -3.022 8.837 1.00 91.94 79 SER A O 1
ATOM 624 N N . PRO A 1 80 ? 6.109 -3.926 8.168 1.00 93.19 80 PRO A N 1
ATOM 625 C CA . PRO A 1 80 ? 5.535 -5.262 7.993 1.00 93.19 80 PRO A CA 1
ATOM 626 C C . PRO A 1 80 ? 4.977 -5.841 9.302 1.00 93.19 80 PRO A C 1
ATOM 628 O O . PRO A 1 80 ? 4.017 -6.607 9.281 1.00 93.19 80 PRO A O 1
ATOM 631 N N . LEU A 1 81 ? 5.560 -5.459 10.445 1.00 93.94 81 LEU A N 1
ATOM 632 C CA . LEU A 1 81 ? 5.097 -5.898 11.761 1.00 93.94 81 LEU A CA 1
ATOM 633 C C . LEU A 1 81 ? 3.702 -5.350 12.077 1.00 93.94 81 LEU A C 1
ATOM 635 O O . LEU A 1 81 ? 2.858 -6.099 12.554 1.00 93.94 81 LEU A O 1
ATOM 639 N N . GLU A 1 82 ? 3.439 -4.078 11.758 1.00 94.56 82 GLU A N 1
ATOM 640 C CA . GLU A 1 82 ? 2.121 -3.473 11.988 1.00 94.56 82 GLU A CA 1
ATOM 641 C C . GLU A 1 82 ? 1.036 -4.190 11.177 1.00 94.56 82 GLU A C 1
ATOM 643 O O . GLU A 1 82 ? -0.057 -4.440 11.687 1.00 94.56 82 GLU A O 1
ATOM 648 N N . ILE A 1 83 ? 1.354 -4.572 9.937 1.00 95.19 83 ILE A N 1
ATOM 649 C CA . ILE A 1 83 ? 0.452 -5.355 9.088 1.00 95.19 83 ILE A CA 1
ATOM 650 C C . ILE A 1 83 ? 0.185 -6.729 9.702 1.00 95.19 83 ILE A C 1
ATOM 652 O O . ILE A 1 83 ? -0.971 -7.130 9.818 1.00 95.19 83 ILE A O 1
ATOM 656 N N . TYR A 1 84 ? 1.229 -7.430 10.147 1.00 93.12 84 TYR A N 1
ATOM 657 C CA . TYR A 1 84 ? 1.088 -8.738 10.784 1.00 93.12 84 TYR A CA 1
ATOM 658 C C . TYR A 1 84 ? 0.190 -8.679 12.033 1.00 93.12 84 TYR A C 1
ATOM 660 O O . TYR A 1 84 ? -0.752 -9.466 12.164 1.00 93.12 84 TYR A O 1
ATOM 668 N N . GLU A 1 85 ? 0.423 -7.700 12.910 1.00 94.50 85 GLU A N 1
ATOM 669 C CA . GLU A 1 85 ? -0.346 -7.485 14.144 1.00 94.50 85 GLU A CA 1
ATOM 670 C C . GLU A 1 85 ? -1.812 -7.099 13.892 1.00 94.50 85 GLU A C 1
ATOM 672 O O . GLU A 1 85 ? -2.668 -7.331 14.746 1.00 94.50 85 GLU A O 1
ATOM 677 N N . ASN A 1 86 ? -2.122 -6.528 12.724 1.00 93.19 86 ASN A N 1
ATOM 678 C CA . ASN A 1 86 ? -3.471 -6.103 12.347 1.00 93.19 86 ASN A CA 1
ATOM 679 C C .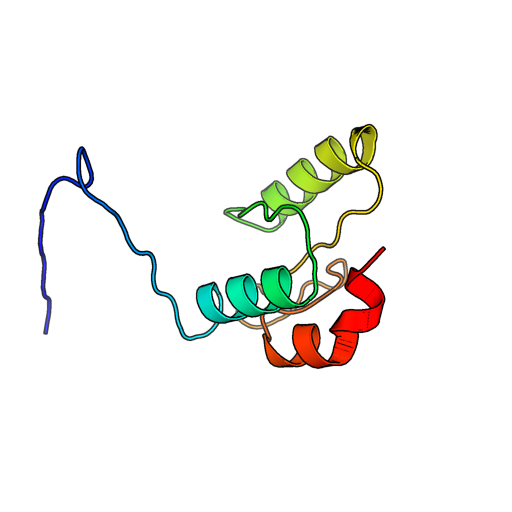 ASN A 1 86 ? -4.099 -6.969 11.246 1.00 93.19 86 ASN A C 1
ATOM 681 O O . ASN A 1 86 ? -5.124 -6.576 10.688 1.00 93.19 86 ASN A O 1
ATOM 685 N N . SER A 1 87 ? -3.527 -8.140 10.954 1.00 91.81 87 SER A N 1
ATOM 686 C CA . SER A 1 87 ? -3.944 -8.994 9.834 1.00 91.81 87 SER A CA 1
ATOM 687 C C . SER A 1 87 ? -5.433 -9.349 9.856 1.00 91.81 87 SER A C 1
ATOM 689 O O . SER A 1 87 ? -6.072 -9.354 8.812 1.00 91.81 87 SER A O 1
ATOM 691 N N . ASP A 1 88 ? -6.030 -9.556 11.030 1.00 90.75 88 ASP A N 1
ATOM 692 C CA . ASP A 1 88 ? -7.464 -9.856 11.145 1.00 90.75 88 ASP A CA 1
ATOM 693 C C . ASP A 1 88 ? -8.380 -8.710 10.687 1.00 90.75 88 ASP A C 1
ATOM 695 O O . ASP A 1 88 ? -9.510 -8.966 10.292 1.00 90.75 88 ASP A O 1
ATOM 699 N N . LYS A 1 89 ? -7.901 -7.459 10.688 1.00 87.94 89 LYS A N 1
ATOM 700 C CA . LYS A 1 89 ? -8.661 -6.285 10.215 1.00 87.94 89 LYS A CA 1
ATOM 701 C C . LYS A 1 89 ? -8.581 -6.086 8.698 1.00 87.94 89 LYS A C 1
ATOM 703 O O . LYS A 1 89 ? -9.283 -5.235 8.164 1.00 87.94 89 LYS A O 1
ATOM 708 N N . LEU A 1 90 ? -7.687 -6.813 8.029 1.00 85.19 90 LEU A N 1
ATOM 709 C CA . LEU A 1 90 ? -7.408 -6.690 6.595 1.00 85.19 90 LEU A CA 1
ATOM 710 C C . LEU A 1 90 ? -8.105 -7.771 5.752 1.00 85.19 90 LEU A C 1
AT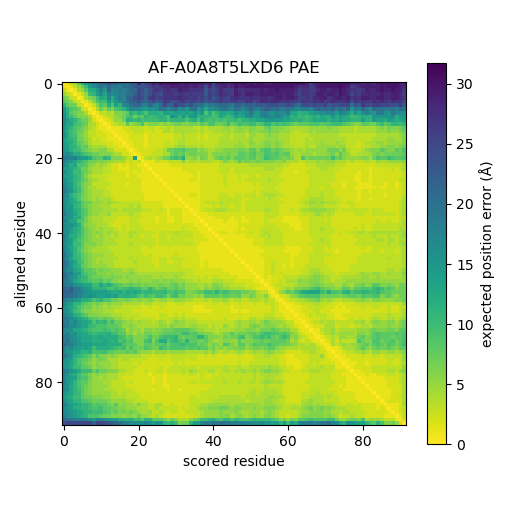OM 712 O O . LEU A 1 90 ? -7.970 -7.754 4.533 1.00 85.19 90 LEU A O 1
ATOM 716 N N . LYS A 1 91 ? -8.818 -8.708 6.393 1.00 73.50 91 LYS A N 1
ATOM 717 C CA . LYS A 1 91 ? -9.429 -9.892 5.760 1.00 73.50 91 LYS A CA 1
ATOM 718 C C . LYS A 1 91 ? -10.842 -9.668 5.197 1.00 73.50 91 LYS A C 1
ATOM 720 O O . LYS A 1 91 ? -11.387 -10.601 4.607 1.00 73.50 91 LYS A O 1
ATOM 725 N N . ASP A 1 92 ? -11.408 -8.477 5.378 1.00 59.47 92 ASP A N 1
ATOM 726 C CA . ASP A 1 92 ? -12.763 -8.093 4.942 1.00 59.47 92 ASP A CA 1
ATOM 727 C C . ASP A 1 92 ? -12.740 -7.227 3.668 1.00 59.47 92 ASP A C 1
ATOM 729 O O . ASP A 1 92 ? -13.747 -7.255 2.920 1.00 59.47 92 ASP A O 1
#

Secondary structure (DSSP, 8-state):
---------TTS------TTTHHHHHHHHHHTT-------SSHHHHHHHHHHHHHHHS----B-EETTEE-TT-SB-S-HHHHHHTGGGS--

Mean predicted aligned error: 6.35 Å

Radius of gyration: 15.25 Å; Cα contacts (8 Å, |Δi|>4): 82; chains: 1; bounding box: 47×26×36 Å